Protein AF-A0A7Y2H8G4-F1 (afdb_monomer)

Sequence (161 aa):
MGEYNTHLKWSLLFIGTCFCWQVFERLGGWHYEQIELHFKFRTLFFILTTIFFFLGIRDIIKQENHKHLKKRTVLSHGLILTGIIALLMPASLWILYNFITPDFIANANDFLAESKKYSGNRSTSLSDKVLLTRIPFIFIIWGVINSAIMSFVFKIESTRG

pLDDT: mean 83.9, std 11.19, range [49.34, 95.06]

Secondary structure (DSSP, 8-state):
--HHHHHHHHHHHHHHHHHHHHHHHHHTTTTTTTHHHHHHHHHHHHHHHHHHHHHHHHHHHHHT-STT--HHHHHHHHHHHHHHHHHHHHHHHHHIIIII-TTHHHHHHHHHHHHHHHH--------HHHHHHHHHHHHHHHHHHHHHHHHHHHHHHHTT-

Nearest PDB structures (foldseek):
  8hd0-assembly1_C  TM=4.872E-01  e=6.184E-01  Escherichia coli K-12
  8tzk-assembly1_C  TM=4.514E-01  e=1.584E+00  Vibrio cholerae
  8w6i-assembly1_A  TM=4.495E-01  e=1.584E+00  Escherichia coli K-12
  4k1c-assembly1_A  TM=3.812E-01  e=2.731E+00  Saccharomyces cerevisiae S288C
  4wyv-assembly1_E  TM=2.304E-01  e=3.168E+00  Homo sapiens

Solvent-accessible surface area (backbone atoms only — not comparable to full-atom values): 8746 Å² total; per-residue (Å²): 132,59,71,69,58,49,46,50,53,41,33,51,50,48,53,48,50,51,50,55,50,53,52,49,39,48,75,69,29,22,46,55,90,40,39,68,50,46,68,68,48,47,63,57,53,52,53,54,52,50,51,53,50,49,54,38,55,53,54,52,48,59,71,71,54,68,88,73,77,46,51,65,56,48,31,50,54,27,47,53,40,28,51,54,38,39,66,48,35,44,61,51,49,53,49,38,47,68,73,72,42,59,58,29,56,59,46,50,42,52,51,50,55,56,53,32,78,78,64,79,64,89,81,78,80,70,44,70,72,55,48,54,53,50,50,35,53,52,50,40,54,51,28,50,52,50,15,53,52,47,23,54,54,56,44,53,53,69,75,74,112

Foldseek 3Di:
DDLVVLLVVLLVVLLVLVVVVLLVCVVVCCLHPVVVVVVVCVVVVLVVSLVSLLVSLVVSCVVVPVPDLALVVLLVSLLSSLVSNLVCVLVSLVCCCPPPRVCSLVRVQVVVVVVCVVVVDDDDRDDNVCCSPVVSVVSSVSSNVSSNVSSVVVVVVSVVD

Mean predicted aligned error: 6.53 Å

Radius of gyration: 18.24 Å; Cα contacts (8 Å, |Δi|>4): 138; chains: 1; bounding box: 50×29×44 Å

Structure (mmCIF, N/CA/C/O backbone):
data_AF-A0A7Y2H8G4-F1
#
_entry.id   AF-A0A7Y2H8G4-F1
#
loop_
_atom_site.group_PDB
_atom_site.id
_atom_site.type_symbol
_atom_site.label_atom_id
_atom_site.label_alt_id
_atom_site.label_comp_id
_atom_site.label_asym_id
_atom_site.label_entity_id
_atom_site.label_seq_id
_atom_site.pdbx_PDB_ins_code
_atom_site.Cartn_x
_atom_site.Cartn_y
_atom_site.Cartn_z
_atom_site.occupancy
_atom_site.B_iso_or_equiv
_atom_site.auth_seq_id
_atom_site.auth_comp_id
_atom_site.auth_asym_id
_atom_site.auth_atom_id
_atom_site.pdbx_PDB_model_num
ATOM 1 N N . MET A 1 1 ? -22.622 -9.751 7.698 1.00 56.19 1 MET A N 1
ATOM 2 C CA . MET A 1 1 ? -21.268 -10.294 7.433 1.00 56.19 1 MET A CA 1
ATOM 3 C C . MET A 1 1 ? -20.498 -10.233 8.739 1.00 56.19 1 MET A C 1
ATOM 5 O O . MET A 1 1 ? -20.680 -9.253 9.444 1.00 56.19 1 MET A O 1
ATOM 9 N N . GLY A 1 2 ? -19.727 -11.263 9.097 1.00 69.88 2 GLY A N 1
ATOM 10 C CA . GLY A 1 2 ? -18.882 -11.210 10.299 1.00 69.88 2 GLY A CA 1
ATOM 11 C C . GLY A 1 2 ? -17.650 -10.323 10.092 1.00 69.88 2 GLY A C 1
ATOM 12 O O . GLY A 1 2 ? -17.222 -10.137 8.952 1.00 69.88 2 GLY A O 1
ATOM 13 N N . GLU A 1 3 ? -17.061 -9.822 11.178 1.00 68.81 3 GLU A N 1
ATOM 14 C CA . GLU A 1 3 ? -15.879 -8.939 11.170 1.00 68.81 3 GLU A CA 1
ATOM 15 C C . GLU A 1 3 ? -14.714 -9.507 10.344 1.00 68.81 3 GLU A C 1
ATOM 17 O O . GLU A 1 3 ? -14.115 -8.801 9.531 1.00 68.81 3 GLU A O 1
ATOM 22 N N . TYR A 1 4 ? -14.434 -10.810 10.474 1.00 75.19 4 TYR A N 1
ATOM 23 C CA . TYR A 1 4 ? -13.364 -11.480 9.726 1.00 75.19 4 TYR A CA 1
ATOM 24 C C . TYR A 1 4 ? -13.561 -11.399 8.202 1.00 75.19 4 TYR A C 1
ATOM 26 O O . TYR A 1 4 ? -12.612 -11.152 7.455 1.00 75.19 4 TYR A O 1
ATOM 34 N N . ASN A 1 5 ? -14.807 -11.514 7.732 1.00 84.56 5 ASN A N 1
ATOM 35 C CA . ASN A 1 5 ? -15.121 -11.400 6.306 1.00 84.56 5 ASN A CA 1
ATOM 36 C C . ASN A 1 5 ? -14.855 -9.978 5.795 1.00 84.56 5 ASN A C 1
ATOM 38 O O . ASN A 1 5 ? -14.463 -9.797 4.643 1.00 84.56 5 ASN A O 1
ATOM 42 N N . THR A 1 6 ? -15.033 -8.973 6.652 1.00 87.94 6 THR A N 1
ATOM 43 C CA . THR A 1 6 ? -14.786 -7.568 6.319 1.00 87.94 6 THR A CA 1
ATOM 44 C C . THR A 1 6 ? -13.290 -7.274 6.242 1.00 87.94 6 THR A C 1
ATOM 46 O O . THR A 1 6 ? -12.853 -6.644 5.279 1.00 87.94 6 THR A O 1
ATOM 49 N N . HIS A 1 7 ? -12.484 -7.806 7.167 1.00 90.69 7 HIS A N 1
ATOM 50 C CA . HIS A 1 7 ? -11.020 -7.736 7.076 1.00 90.69 7 HIS A CA 1
ATOM 51 C C . HIS A 1 7 ? -10.492 -8.352 5.775 1.00 90.69 7 HIS A C 1
ATOM 53 O O . HIS A 1 7 ? -9.705 -7.722 5.062 1.00 90.69 7 HIS A O 1
ATOM 59 N N . LEU A 1 8 ? -10.963 -9.556 5.432 1.00 92.00 8 LEU A N 1
ATOM 60 C CA . LEU A 1 8 ? -10.543 -10.237 4.212 1.00 92.00 8 LEU A CA 1
ATOM 61 C C . LEU A 1 8 ? -10.973 -9.459 2.960 1.00 92.00 8 LEU A C 1
ATOM 63 O O . LEU A 1 8 ? -10.134 -9.173 2.108 1.00 92.00 8 LEU A O 1
ATOM 67 N N . LYS A 1 9 ? -12.238 -9.028 2.882 1.00 93.94 9 LYS A N 1
ATOM 68 C CA . LYS A 1 9 ? -12.753 -8.190 1.785 1.00 93.94 9 LYS A CA 1
ATOM 69 C C . LYS A 1 9 ? -11.867 -6.966 1.546 1.00 93.94 9 LYS A C 1
ATOM 71 O O . LYS A 1 9 ? -11.479 -6.710 0.409 1.00 93.94 9 LYS A O 1
ATOM 76 N N . TRP A 1 10 ? -11.529 -6.219 2.597 1.00 94.69 10 TRP A N 1
ATOM 77 C CA . TRP A 1 10 ? -10.725 -5.003 2.454 1.00 94.69 10 TRP A CA 1
ATOM 78 C C . TRP A 1 10 ? -9.263 -5.281 2.123 1.00 94.69 10 TRP A C 1
ATOM 80 O O . TRP A 1 10 ? -8.688 -4.538 1.332 1.00 94.69 10 TRP A O 1
ATOM 90 N N . SER A 1 11 ? -8.677 -6.366 2.636 1.00 93.94 11 SER A N 1
ATOM 91 C CA . SER A 1 11 ? -7.335 -6.786 2.210 1.00 93.94 11 SER A CA 1
ATOM 92 C C . SER A 1 11 ? -7.290 -7.168 0.724 1.00 93.94 11 SER A C 1
ATOM 94 O O . SER A 1 11 ? -6.370 -6.761 0.020 1.00 93.94 11 SER A O 1
ATOM 96 N N . LEU A 1 12 ? -8.311 -7.864 0.212 1.00 94.12 12 LEU A N 1
ATOM 97 C CA . LEU A 1 12 ? -8.402 -8.228 -1.203 1.00 94.12 12 LEU A CA 1
ATOM 98 C C . LEU A 1 12 ? -8.625 -7.004 -2.092 1.00 94.12 12 LEU A C 1
ATOM 100 O O . LEU A 1 12 ? -7.979 -6.889 -3.128 1.00 94.12 12 LEU A O 1
ATOM 104 N N . LEU A 1 13 ? -9.479 -6.064 -1.673 1.00 94.44 13 LEU A N 1
ATOM 105 C CA . LEU A 1 13 ? -9.641 -4.784 -2.367 1.00 94.44 13 LEU A CA 1
ATOM 106 C C . LEU A 1 13 ? -8.335 -3.987 -2.383 1.00 94.44 13 LEU A C 1
ATOM 108 O O . LEU A 1 13 ? -7.988 -3.428 -3.415 1.00 94.44 13 LEU A O 1
ATOM 112 N N . PHE A 1 14 ? -7.586 -3.973 -1.278 1.00 93.75 14 PHE A N 1
ATOM 113 C CA . PHE A 1 14 ? -6.284 -3.313 -1.214 1.00 93.75 14 PHE A CA 1
ATOM 114 C C . PHE A 1 14 ? -5.297 -3.915 -2.221 1.00 93.75 14 PHE A C 1
ATOM 116 O O . PHE A 1 14 ? -4.696 -3.184 -3.004 1.00 93.75 14 PHE A O 1
ATOM 123 N N . ILE A 1 15 ? -5.167 -5.245 -2.245 1.00 94.06 15 ILE A N 1
ATOM 124 C CA . ILE A 1 15 ? -4.312 -5.949 -3.211 1.00 94.06 15 ILE A CA 1
ATOM 125 C C . ILE A 1 15 ? -4.798 -5.726 -4.652 1.00 94.06 15 ILE A C 1
ATOM 127 O O . ILE A 1 15 ? -3.985 -5.484 -5.541 1.00 94.06 15 ILE A O 1
ATOM 131 N N . GLY A 1 16 ? -6.111 -5.738 -4.886 1.00 93.88 16 GLY A N 1
ATOM 132 C CA . GLY A 1 16 ? -6.706 -5.413 -6.181 1.00 93.88 16 GLY A CA 1
ATOM 133 C C . GLY A 1 16 ? -6.336 -4.007 -6.649 1.00 93.88 16 GLY A C 1
ATOM 134 O O . GLY A 1 16 ? -5.864 -3.843 -7.769 1.00 93.88 16 GLY A O 1
ATOM 135 N N . THR A 1 17 ? -6.445 -3.006 -5.773 1.00 92.94 17 THR A N 1
ATOM 136 C CA . THR A 1 17 ? -6.012 -1.630 -6.054 1.00 92.94 17 THR A CA 1
ATOM 137 C C . THR A 1 17 ? -4.518 -1.562 -6.361 1.00 92.94 17 THR A C 1
ATOM 139 O O . THR A 1 17 ? -4.130 -0.860 -7.295 1.00 92.94 17 THR A O 1
ATOM 142 N N . CYS A 1 18 ? -3.680 -2.315 -5.636 1.00 91.75 18 CYS A N 1
ATOM 143 C CA . CYS A 1 18 ? -2.261 -2.438 -5.968 1.00 91.75 18 CYS A CA 1
ATOM 144 C C . CYS A 1 18 ? -2.078 -2.953 -7.398 1.00 91.75 18 CYS A C 1
ATOM 146 O O . CYS A 1 18 ? -1.362 -2.326 -8.171 1.00 91.75 18 CYS A O 1
ATOM 148 N N . PHE A 1 19 ? -2.749 -4.036 -7.788 1.00 93.19 19 PHE A N 1
ATOM 149 C CA . PHE A 1 19 ? -2.649 -4.552 -9.153 1.00 93.19 19 PHE A CA 1
ATOM 150 C C . PHE A 1 19 ? -3.160 -3.568 -10.204 1.00 93.19 19 PHE A C 1
ATOM 152 O O . PHE A 1 19 ? -2.475 -3.353 -11.201 1.00 93.19 19 PHE A O 1
ATOM 159 N N . CYS A 1 20 ? -4.311 -2.932 -9.981 1.00 93.69 20 CYS A N 1
ATOM 160 C CA . CYS A 1 20 ? -4.847 -1.925 -10.895 1.00 93.69 20 CYS A CA 1
ATOM 161 C C . CYS A 1 20 ? -3.855 -0.778 -11.110 1.00 93.69 20 CYS A C 1
ATOM 163 O O . CYS A 1 20 ? -3.641 -0.365 -12.247 1.00 93.69 20 CYS A O 1
ATOM 165 N N . TRP A 1 21 ? -3.217 -0.303 -10.036 1.00 93.38 21 TRP A N 1
ATOM 166 C CA . TRP A 1 21 ? -2.198 0.737 -10.132 1.00 93.38 21 TRP A CA 1
ATOM 167 C C . TRP A 1 21 ? -0.980 0.272 -10.929 1.00 93.38 21 TRP A C 1
ATOM 169 O O . TRP A 1 21 ? -0.529 0.967 -11.829 1.00 93.38 21 TRP A O 1
ATOM 179 N N . GLN A 1 22 ? -0.475 -0.927 -10.652 1.00 91.25 22 GLN A N 1
ATOM 180 C CA . GLN A 1 22 ? 0.699 -1.445 -11.352 1.00 91.25 22 GLN A CA 1
ATOM 181 C C . GLN A 1 22 ? 0.433 -1.678 -12.846 1.00 91.25 22 GLN A C 1
ATOM 183 O O . GLN A 1 22 ? 1.291 -1.405 -13.682 1.00 91.25 22 GLN A O 1
ATOM 188 N N . VAL A 1 23 ? -0.771 -2.136 -13.200 1.00 91.94 23 VAL A N 1
ATOM 189 C CA . VAL A 1 23 ? -1.203 -2.240 -14.601 1.00 91.94 23 VAL A CA 1
ATOM 190 C C . VAL A 1 23 ? -1.299 -0.855 -15.237 1.00 91.94 23 VAL A C 1
ATOM 192 O O . VAL A 1 23 ? -0.844 -0.681 -16.363 1.00 91.94 23 VAL A O 1
ATOM 195 N N . PHE A 1 24 ? -1.833 0.139 -14.525 1.00 92.56 24 PHE A N 1
ATOM 196 C CA . PHE A 1 24 ? -1.865 1.521 -14.999 1.00 92.56 24 PHE A CA 1
ATOM 197 C C . PHE A 1 24 ? -0.455 2.068 -15.272 1.00 92.56 24 PHE A C 1
ATOM 199 O O . PHE A 1 24 ? -0.214 2.598 -16.355 1.00 92.56 24 PHE A O 1
ATOM 206 N N . GLU A 1 25 ? 0.495 1.878 -14.351 1.00 90.62 25 GLU A N 1
ATOM 207 C CA . GLU A 1 25 ? 1.890 2.295 -14.545 1.00 90.62 25 GLU A CA 1
ATOM 208 C C . GLU A 1 25 ? 2.540 1.586 -15.739 1.00 90.62 25 GLU A C 1
ATOM 210 O O . GLU A 1 25 ? 3.217 2.224 -16.549 1.00 90.62 25 GLU A O 1
ATOM 215 N N . ARG A 1 26 ? 2.295 0.278 -15.889 1.00 88.50 26 ARG A N 1
ATOM 216 C CA . ARG A 1 26 ? 2.771 -0.495 -17.041 1.00 88.50 26 ARG A CA 1
ATOM 217 C C . ARG A 1 26 ? 2.239 0.081 -18.352 1.00 88.50 26 ARG A C 1
ATOM 219 O O . ARG A 1 26 ? 3.022 0.305 -19.271 1.00 88.50 26 ARG A O 1
ATOM 226 N N . LEU A 1 27 ? 0.927 0.305 -18.440 1.00 88.75 27 LEU A N 1
ATOM 227 C CA . LEU A 1 27 ? 0.271 0.840 -19.638 1.00 88.75 27 LEU A CA 1
ATOM 228 C C . LEU A 1 27 ? 0.716 2.273 -19.947 1.00 88.75 27 LEU A C 1
ATOM 230 O O . LEU A 1 27 ? 0.812 2.640 -21.113 1.00 88.75 27 LEU A O 1
ATOM 234 N N . GLY A 1 28 ? 1.034 3.061 -18.918 1.00 87.19 28 GLY A N 1
ATOM 235 C CA . GLY A 1 28 ? 1.631 4.388 -19.056 1.00 87.19 28 GLY A CA 1
ATOM 236 C C . GLY A 1 28 ? 3.108 4.378 -19.464 1.00 87.19 28 GLY A C 1
ATOM 237 O O . GLY A 1 28 ? 3.697 5.446 -19.582 1.00 87.19 28 GLY A O 1
ATOM 238 N N . GLY A 1 29 ? 3.729 3.207 -19.646 1.00 87.94 29 GLY A N 1
ATOM 239 C CA . GLY A 1 29 ? 5.144 3.079 -20.007 1.00 87.94 29 GLY A CA 1
ATOM 240 C C . GLY A 1 29 ? 6.113 3.317 -18.844 1.00 87.94 29 GLY A C 1
ATOM 241 O O . GLY A 1 29 ? 7.328 3.332 -19.046 1.00 87.94 29 GLY A O 1
ATOM 242 N N . TRP A 1 30 ? 5.619 3.461 -17.610 1.00 89.31 30 TRP A N 1
ATOM 243 C CA . TRP A 1 30 ? 6.442 3.794 -16.439 1.00 89.31 30 TRP A CA 1
ATOM 244 C C . TRP A 1 30 ? 7.278 2.615 -15.944 1.00 89.31 30 TRP A C 1
ATOM 246 O O . TRP A 1 30 ? 8.108 2.771 -15.058 1.00 89.31 30 TRP A O 1
ATOM 256 N N . HIS A 1 31 ? 7.060 1.416 -16.479 1.00 87.69 31 HIS A N 1
ATOM 257 C CA . HIS A 1 31 ? 7.884 0.237 -16.188 1.00 87.69 31 HIS A CA 1
ATOM 258 C C . HIS A 1 31 ? 8.880 -0.080 -17.316 1.00 87.69 31 HIS A C 1
ATOM 260 O O . HIS A 1 31 ? 9.628 -1.055 -17.224 1.00 87.69 31 HIS A O 1
ATOM 266 N N . TYR A 1 32 ? 8.893 0.752 -18.360 1.00 83.19 32 TYR A N 1
ATOM 267 C CA . TYR A 1 32 ? 9.741 0.623 -19.541 1.00 83.19 32 TYR A CA 1
ATOM 268 C C . TYR A 1 32 ? 10.428 1.970 -19.821 1.00 83.19 32 TYR A C 1
ATOM 270 O O . TYR A 1 32 ? 11.342 2.356 -19.098 1.00 83.19 32 TYR A O 1
ATOM 278 N N . GLU A 1 33 ? 9.956 2.714 -20.822 1.00 81.81 33 GLU A N 1
ATOM 279 C CA . GLU A 1 33 ? 10.576 3.935 -21.348 1.00 81.81 33 GLU A CA 1
ATOM 280 C C . GLU A 1 33 ? 10.640 5.087 -20.335 1.00 81.81 33 GLU A C 1
ATOM 282 O O . GLU A 1 33 ? 11.598 5.856 -20.320 1.00 81.81 33 GLU A O 1
ATOM 287 N N . GLN A 1 34 ? 9.631 5.215 -19.470 1.00 86.06 34 GLN A N 1
ATOM 288 C CA . GLN A 1 34 ? 9.486 6.350 -18.554 1.00 86.06 34 GLN A CA 1
ATOM 289 C C . GLN A 1 34 ? 9.659 5.941 -17.092 1.00 86.06 34 GLN A C 1
ATOM 291 O O . GLN A 1 34 ? 8.906 6.363 -16.213 1.00 86.06 34 GLN A O 1
ATOM 296 N N . ILE A 1 35 ? 10.660 5.111 -16.806 1.00 85.50 35 ILE A N 1
ATOM 297 C CA . ILE A 1 35 ? 10.844 4.539 -15.469 1.00 85.50 35 ILE A CA 1
ATOM 298 C C . ILE A 1 35 ? 11.125 5.564 -14.367 1.00 85.50 35 ILE A C 1
ATOM 300 O O . ILE A 1 35 ? 10.784 5.354 -13.203 1.00 85.50 35 ILE A O 1
ATOM 304 N N . GLU A 1 36 ? 11.656 6.729 -14.727 1.00 83.88 36 GLU A N 1
ATOM 305 C CA . GLU A 1 36 ? 11.792 7.850 -13.800 1.00 83.88 36 GLU A CA 1
ATOM 306 C C . GLU A 1 36 ? 10.428 8.273 -13.210 1.00 83.88 36 GLU A C 1
ATOM 308 O O . GLU A 1 36 ? 10.343 8.633 -12.032 1.00 83.88 36 GLU A O 1
ATOM 313 N N . LEU A 1 37 ? 9.342 8.172 -13.990 1.00 85.94 37 LEU A N 1
ATOM 314 C CA . LEU A 1 37 ? 7.990 8.490 -13.526 1.00 85.94 37 LEU A CA 1
ATOM 315 C C . LEU A 1 37 ? 7.511 7.502 -12.459 1.00 85.94 37 LEU A C 1
ATOM 317 O O . LEU A 1 37 ? 6.906 7.941 -11.484 1.00 85.94 37 LEU A O 1
ATOM 321 N N . HIS A 1 38 ? 7.859 6.214 -12.555 1.00 84.94 38 HIS A N 1
ATOM 322 C CA . HIS A 1 38 ? 7.562 5.245 -11.492 1.00 84.94 38 HIS A CA 1
ATOM 323 C C . HIS A 1 38 ? 8.187 5.669 -10.151 1.00 84.94 38 HIS A C 1
ATOM 325 O O . HIS A 1 38 ? 7.545 5.600 -9.100 1.00 84.94 38 HIS A O 1
ATOM 331 N N . PHE A 1 39 ? 9.429 6.165 -10.159 1.00 80.50 39 PHE A N 1
ATOM 332 C CA . PHE A 1 39 ? 10.071 6.649 -8.932 1.00 80.50 39 PHE A CA 1
ATOM 333 C C . PHE A 1 39 ? 9.464 7.967 -8.430 1.00 80.50 39 PHE A C 1
ATOM 335 O O . PHE A 1 39 ? 9.273 8.116 -7.221 1.00 80.50 39 PHE A O 1
ATOM 342 N N . LYS A 1 40 ? 9.111 8.893 -9.331 1.00 85.25 40 LYS A N 1
ATOM 343 C CA . LYS A 1 40 ? 8.493 10.188 -8.984 1.00 85.25 40 LYS A CA 1
ATOM 344 C C . LYS A 1 40 ? 7.075 10.038 -8.421 1.00 85.25 40 LYS A C 1
ATOM 346 O O . LYS A 1 40 ? 6.741 10.671 -7.420 1.00 85.25 40 LYS A O 1
ATOM 351 N N . PHE A 1 41 ? 6.245 9.192 -9.030 1.00 85.75 41 PHE A N 1
ATOM 352 C CA . PHE A 1 41 ? 4.822 9.059 -8.694 1.00 85.75 41 PHE A CA 1
ATOM 353 C C . PHE A 1 41 ? 4.514 7.978 -7.655 1.00 85.75 41 PHE A C 1
ATOM 355 O O . PHE A 1 41 ? 3.364 7.838 -7.236 1.00 85.75 41 PHE A O 1
ATOM 362 N N . ARG A 1 42 ? 5.526 7.284 -7.128 1.00 84.19 42 ARG A N 1
ATOM 363 C CA . ARG A 1 42 ? 5.352 6.318 -6.032 1.00 84.19 42 ARG A CA 1
ATOM 364 C C . ARG A 1 42 ? 4.651 6.910 -4.803 1.00 84.19 42 ARG A C 1
ATOM 366 O O . ARG A 1 42 ? 3.892 6.220 -4.127 1.00 84.19 42 ARG A O 1
ATOM 373 N N . THR A 1 43 ? 4.866 8.189 -4.503 1.00 88.25 43 THR A N 1
ATOM 374 C CA . THR A 1 43 ? 4.183 8.863 -3.386 1.00 88.25 43 THR A CA 1
ATOM 375 C C . THR A 1 43 ? 2.670 8.934 -3.602 1.00 88.25 43 THR A C 1
ATOM 377 O O . THR A 1 43 ? 1.906 8.754 -2.655 1.00 88.25 43 THR A O 1
ATOM 380 N N . LEU A 1 44 ? 2.221 9.126 -4.847 1.00 90.25 44 LEU A N 1
ATOM 381 C CA . LEU A 1 44 ? 0.798 9.149 -5.186 1.00 90.25 44 LEU A CA 1
ATOM 382 C C . LEU A 1 44 ? 0.148 7.783 -4.935 1.00 90.25 44 LEU A C 1
ATOM 384 O O . LEU A 1 44 ? -0.938 7.709 -4.361 1.00 90.25 44 LEU A O 1
ATOM 388 N N . PHE A 1 45 ? 0.855 6.702 -5.262 1.00 89.38 45 PHE A N 1
ATOM 389 C CA . PHE A 1 45 ? 0.425 5.347 -4.930 1.00 89.38 45 PHE A CA 1
ATOM 390 C C . PHE A 1 45 ? 0.249 5.131 -3.417 1.00 89.38 45 PHE A C 1
ATOM 392 O O . PHE A 1 45 ? -0.751 4.557 -2.973 1.00 89.38 45 PHE A O 1
ATOM 399 N N . PHE A 1 46 ? 1.179 5.634 -2.598 1.00 88.62 46 PHE A N 1
ATOM 400 C CA . PHE A 1 46 ? 1.045 5.562 -1.140 1.00 88.62 46 PHE A CA 1
ATOM 401 C C . PHE A 1 46 ? -0.178 6.328 -0.621 1.00 88.62 46 PHE A C 1
ATOM 403 O O . PHE A 1 46 ? -0.855 5.848 0.285 1.00 88.62 46 PHE A O 1
ATOM 410 N N . ILE A 1 47 ? -0.517 7.472 -1.221 1.00 91.19 47 ILE A N 1
ATOM 411 C CA . ILE A 1 47 ? -1.730 8.224 -0.867 1.00 91.19 47 ILE A CA 1
ATOM 412 C C . ILE A 1 47 ? -2.984 7.405 -1.197 1.00 91.19 47 ILE A C 1
ATOM 414 O O . ILE A 1 47 ? -3.864 7.255 -0.347 1.00 91.19 47 ILE A O 1
ATOM 418 N N . LEU A 1 48 ? -3.055 6.832 -2.402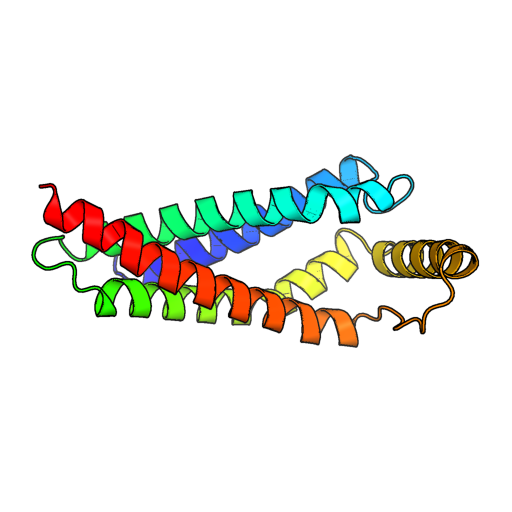 1.00 90.69 48 LEU A N 1
ATOM 419 C CA . LEU A 1 48 ? -4.192 6.011 -2.830 1.00 90.69 48 LEU A CA 1
ATOM 420 C C . LEU A 1 48 ? -4.401 4.808 -1.904 1.00 90.69 48 LEU A C 1
ATOM 422 O O . LEU A 1 48 ? -5.512 4.570 -1.427 1.00 90.69 48 LEU A O 1
ATOM 426 N N . THR A 1 49 ? -3.332 4.079 -1.592 1.00 89.69 49 THR A N 1
ATOM 427 C CA . THR A 1 49 ? -3.401 2.921 -0.689 1.00 89.69 49 THR A CA 1
ATOM 428 C C . THR A 1 49 ? -3.789 3.314 0.738 1.00 89.69 49 THR A C 1
ATOM 430 O O . THR A 1 49 ? -4.585 2.609 1.362 1.00 89.69 49 THR A O 1
ATOM 433 N N . THR A 1 50 ? -3.334 4.466 1.245 1.00 91.12 50 THR A N 1
ATOM 434 C CA . THR A 1 50 ? -3.772 5.000 2.546 1.00 91.12 50 THR A CA 1
ATOM 435 C C . THR A 1 50 ? -5.271 5.315 2.573 1.00 91.12 50 THR A C 1
ATOM 437 O O . THR A 1 50 ? -5.930 5.030 3.575 1.00 91.12 50 THR A O 1
ATOM 440 N N . ILE A 1 51 ? -5.846 5.838 1.484 1.00 92.00 51 ILE A N 1
ATOM 441 C CA . ILE A 1 51 ? -7.298 6.080 1.392 1.00 92.00 51 ILE A CA 1
ATOM 442 C C . ILE A 1 51 ? -8.069 4.758 1.478 1.00 92.00 51 ILE A C 1
ATOM 444 O O . ILE A 1 51 ? -9.011 4.647 2.262 1.00 92.00 51 ILE A O 1
ATOM 448 N N . PHE A 1 52 ? -7.655 3.728 0.735 1.00 92.38 52 PHE A N 1
ATOM 449 C CA . PHE A 1 52 ? -8.290 2.405 0.818 1.00 92.38 52 PHE A CA 1
ATOM 450 C C . PHE A 1 52 ? -8.157 1.785 2.211 1.00 92.38 52 PHE A C 1
ATOM 452 O O . PHE A 1 52 ? -9.119 1.215 2.727 1.00 92.38 52 PHE A O 1
ATOM 459 N N . PHE A 1 53 ? -6.996 1.948 2.848 1.00 91.50 53 PHE A N 1
ATOM 460 C CA . PHE A 1 53 ? -6.783 1.511 4.223 1.00 91.50 53 PHE A CA 1
ATOM 461 C C . PHE A 1 53 ? -7.738 2.224 5.194 1.00 91.50 53 PHE A C 1
ATOM 463 O O . PHE A 1 53 ? -8.374 1.573 6.023 1.00 91.50 53 PHE A O 1
ATOM 470 N N . PHE A 1 54 ? -7.904 3.546 5.062 1.00 92.44 54 PHE A N 1
ATOM 471 C CA . PHE A 1 54 ? -8.856 4.323 5.861 1.00 92.44 54 PHE A CA 1
ATOM 472 C C . PHE A 1 54 ? -10.289 3.822 5.700 1.00 92.44 54 PHE A C 1
ATOM 474 O O . PHE A 1 54 ? -10.981 3.595 6.693 1.00 92.44 54 PHE A O 1
ATOM 481 N N . LEU A 1 55 ? -10.730 3.638 4.452 1.00 92.38 55 LEU A N 1
ATOM 482 C CA . LEU A 1 55 ? -12.076 3.163 4.146 1.00 92.38 55 LEU A CA 1
ATOM 483 C C . LEU A 1 55 ? -12.324 1.772 4.736 1.00 92.38 55 LEU A C 1
ATOM 485 O O . LEU A 1 55 ? -13.391 1.545 5.308 1.00 92.38 55 LEU A O 1
ATOM 489 N N . GLY A 1 56 ? -11.323 0.889 4.682 1.00 91.62 56 GLY A N 1
ATOM 490 C CA . GLY A 1 56 ? -11.401 -0.433 5.292 1.00 91.62 56 GLY A CA 1
ATOM 491 C C . GLY A 1 56 ? -11.575 -0.389 6.800 1.00 91.62 56 GLY A C 1
ATOM 492 O O . GLY A 1 56 ? -12.512 -0.984 7.328 1.00 91.62 56 GLY A O 1
ATOM 493 N N . ILE A 1 57 ? -10.737 0.381 7.494 1.00 90.75 57 ILE A N 1
ATOM 494 C CA . ILE A 1 57 ? -10.850 0.546 8.949 1.00 90.75 57 ILE A CA 1
ATOM 495 C C . ILE A 1 57 ? -12.182 1.182 9.339 1.00 90.75 57 ILE A C 1
ATOM 497 O O . ILE A 1 57 ? -12.822 0.729 10.288 1.00 90.75 57 ILE A O 1
ATOM 501 N N . ARG A 1 58 ? -12.650 2.173 8.575 1.00 88.94 58 ARG A N 1
ATOM 502 C CA . ARG A 1 58 ? -13.954 2.802 8.797 1.00 88.94 58 ARG A CA 1
ATOM 503 C C . ARG A 1 58 ? -15.106 1.805 8.702 1.00 88.94 58 ARG A C 1
ATOM 505 O O . ARG A 1 58 ? -16.027 1.875 9.511 1.00 88.94 58 ARG A O 1
ATOM 512 N N . ASP A 1 59 ? -15.085 0.925 7.706 1.00 89.94 59 ASP A N 1
ATOM 513 C CA . ASP A 1 59 ? -16.134 -0.077 7.485 1.00 89.94 59 ASP A CA 1
ATOM 514 C C . ASP A 1 59 ? -16.124 -1.160 8.574 1.00 89.94 59 ASP A C 1
ATOM 516 O O . ASP A 1 59 ? -17.178 -1.527 9.087 1.00 89.94 59 ASP A O 1
ATOM 520 N N . ILE A 1 60 ? -14.934 -1.604 8.998 1.00 88.75 60 ILE A N 1
ATOM 521 C CA . ILE A 1 60 ? -14.770 -2.557 10.110 1.00 88.75 60 ILE A CA 1
ATOM 522 C C . ILE A 1 60 ? -15.357 -1.972 11.400 1.00 88.75 60 ILE A C 1
ATOM 524 O O . ILE A 1 60 ? -16.219 -2.578 12.027 1.00 88.75 60 ILE A O 1
ATOM 528 N N . ILE A 1 61 ? -14.967 -0.742 11.742 1.00 84.81 61 ILE A N 1
ATOM 529 C CA . ILE A 1 61 ? -15.457 -0.034 12.931 1.00 84.81 61 ILE A CA 1
ATOM 530 C C . ILE A 1 61 ? -16.981 0.138 12.918 1.00 84.81 61 ILE A C 1
ATOM 532 O O . ILE A 1 61 ? -17.629 0.036 13.960 1.00 84.81 61 ILE A O 1
ATOM 536 N N . LYS A 1 62 ? -17.565 0.431 11.749 1.00 83.69 62 LY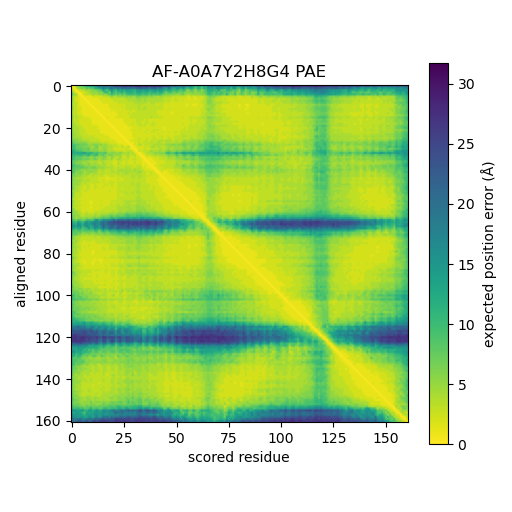S A N 1
ATOM 537 C CA . LYS A 1 62 ? -19.019 0.579 11.605 1.00 83.69 62 LYS A CA 1
ATOM 538 C C . LYS A 1 62 ? -19.768 -0.695 11.986 1.00 83.69 62 LYS A C 1
ATOM 540 O O . LYS A 1 62 ? -20.857 -0.602 12.548 1.00 83.69 62 LYS A O 1
ATOM 545 N N . GLN A 1 63 ? -19.200 -1.864 11.694 1.00 80.75 63 GLN A N 1
ATOM 546 C CA . GLN A 1 63 ? -19.821 -3.149 12.018 1.00 80.75 63 GLN A CA 1
ATOM 547 C C . GLN A 1 63 ? -19.779 -3.475 13.513 1.00 80.75 63 GLN A C 1
ATOM 549 O O . GLN A 1 63 ? -20.727 -4.073 14.015 1.00 80.75 63 GLN A O 1
ATOM 554 N N . GLU A 1 64 ? -18.760 -3.014 14.242 1.00 76.62 64 GLU A N 1
ATOM 555 C CA . GLU A 1 64 ? -18.629 -3.244 15.690 1.00 76.62 64 GLU A CA 1
ATOM 556 C C . GLU A 1 64 ? -19.576 -2.388 16.556 1.00 76.62 64 GLU A C 1
ATOM 558 O O . GLU A 1 64 ? -19.449 -2.358 17.779 1.00 76.62 64 GLU A O 1
ATOM 563 N N . ASN A 1 65 ? -20.552 -1.696 15.949 1.00 65.12 65 ASN A N 1
ATOM 564 C CA . ASN A 1 65 ? -21.507 -0.813 16.622 1.00 65.12 65 ASN A CA 1
ATOM 565 C C . ASN A 1 65 ? -20.812 0.221 17.522 1.00 65.12 65 ASN A C 1
ATOM 567 O O . ASN A 1 65 ? -20.821 0.046 18.736 1.00 65.12 65 ASN A O 1
ATOM 571 N N . HIS A 1 66 ? -20.290 1.300 16.911 1.00 63.75 66 HIS A N 1
ATOM 572 C CA . HIS A 1 66 ? -19.701 2.578 17.400 1.00 63.75 66 HIS A CA 1
ATOM 573 C C . HIS A 1 66 ? -19.789 3.020 18.883 1.00 63.75 66 HIS A C 1
ATOM 575 O O . HIS A 1 66 ? -19.090 3.954 19.270 1.00 63.75 66 HIS A O 1
ATOM 581 N N . LYS A 1 67 ? -20.627 2.409 19.716 1.00 57.44 67 LYS A N 1
ATOM 582 C CA . LYS A 1 67 ? -20.960 2.755 21.095 1.00 57.44 67 LYS A CA 1
ATOM 583 C C . LYS A 1 67 ? -19.741 2.967 21.992 1.00 57.44 67 LYS A C 1
ATOM 585 O O . LYS A 1 67 ? -19.836 3.809 22.873 1.00 57.44 67 LYS A O 1
ATOM 590 N N . HIS A 1 68 ? -18.595 2.317 21.749 1.00 60.03 68 HIS A N 1
ATOM 591 C CA . HIS A 1 68 ? -17.351 2.606 22.481 1.00 60.03 68 HIS A CA 1
ATOM 592 C C . HIS A 1 68 ? -16.091 2.469 21.619 1.00 60.03 68 HIS A C 1
ATOM 594 O O . HIS A 1 68 ? -15.322 1.515 21.759 1.00 60.03 68 HIS A O 1
ATOM 600 N N . LEU A 1 69 ? -15.836 3.458 20.760 1.00 70.12 69 LEU A N 1
ATOM 601 C CA . LEU A 1 69 ? -14.641 3.486 19.921 1.00 70.12 69 LEU A CA 1
ATOM 602 C C . LEU A 1 69 ? -13.358 3.745 20.731 1.00 70.12 69 LEU A C 1
ATOM 604 O O . LEU A 1 69 ? -12.874 4.871 20.868 1.00 70.12 69 LEU A O 1
ATOM 608 N N . LYS A 1 70 ? -12.769 2.686 21.290 1.00 79.25 70 LYS A N 1
ATOM 609 C CA . LYS A 1 70 ? -11.481 2.779 21.985 1.00 79.25 70 LYS A CA 1
ATOM 610 C C . LYS A 1 70 ? -10.353 2.894 20.957 1.00 79.25 70 LYS A C 1
ATOM 612 O O . LYS A 1 70 ? -10.280 2.117 20.011 1.00 79.25 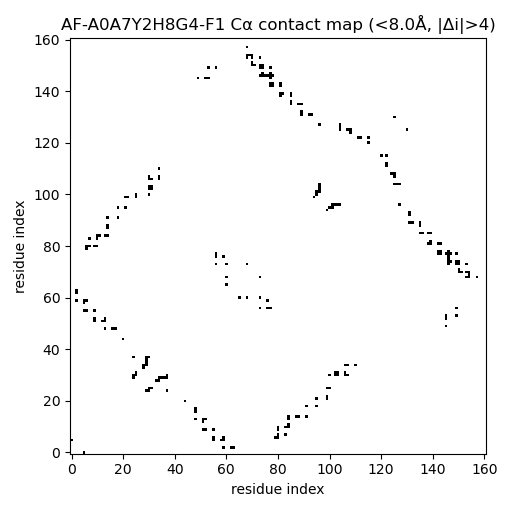70 LYS A O 1
ATOM 617 N N . LYS A 1 71 ? -9.383 3.786 21.206 1.00 78.00 71 LYS A N 1
ATOM 618 C CA . LYS A 1 71 ? -8.148 3.905 20.395 1.00 78.00 71 LYS A CA 1
ATOM 619 C C . LYS A 1 71 ? -7.459 2.565 20.139 1.00 78.00 71 LYS A C 1
ATOM 621 O O . LYS A 1 71 ? -6.937 2.335 19.051 1.00 78.00 71 LYS A O 1
ATOM 626 N N . ARG A 1 72 ? -7.444 1.710 21.168 1.00 80.44 72 ARG A N 1
ATOM 627 C CA . ARG A 1 72 ? -6.841 0.376 21.118 1.00 80.44 72 ARG A CA 1
ATOM 628 C C . ARG A 1 72 ? -7.561 -0.527 20.116 1.00 80.44 72 ARG A C 1
ATOM 630 O O . ARG A 1 72 ? -6.879 -1.214 19.379 1.00 80.44 72 ARG A O 1
ATOM 637 N N . THR A 1 73 ? -8.889 -0.446 20.023 1.00 84.81 73 THR A N 1
ATOM 638 C CA . THR A 1 73 ? -9.693 -1.203 19.052 1.00 84.81 73 THR A CA 1
ATOM 639 C C . THR A 1 73 ? -9.313 -0.828 17.620 1.00 84.81 73 THR A C 1
ATOM 641 O O . THR A 1 73 ? -8.896 -1.686 16.851 1.00 84.81 73 THR A O 1
ATOM 644 N N . VAL A 1 74 ? -9.318 0.470 17.288 1.00 86.50 74 VAL A N 1
ATOM 645 C CA . VAL A 1 74 ? -8.931 0.958 15.946 1.00 86.50 74 VAL A CA 1
ATOM 646 C C . VAL A 1 74 ? -7.513 0.524 15.569 1.00 86.50 74 VAL A C 1
ATOM 648 O O . VAL A 1 74 ? -7.274 0.069 14.451 1.00 86.50 74 VAL A O 1
ATOM 651 N N . LEU A 1 75 ? -6.576 0.631 16.516 1.00 90.12 75 LEU A N 1
ATOM 652 C CA . LEU A 1 75 ? -5.197 0.202 16.311 1.00 90.12 75 LEU A CA 1
ATOM 653 C C . LEU A 1 75 ? -5.115 -1.311 16.059 1.00 90.12 75 LEU A C 1
ATOM 655 O O . LEU A 1 75 ? -4.437 -1.729 15.125 1.00 90.12 75 LEU A O 1
ATOM 659 N N . SER A 1 76 ? -5.829 -2.123 16.843 1.00 90.12 76 SER A N 1
ATOM 660 C CA . SER A 1 76 ? -5.877 -3.579 16.679 1.00 90.12 76 SER A CA 1
ATOM 661 C C . SER A 1 76 ? -6.416 -3.990 15.308 1.00 90.12 76 SER A C 1
ATOM 663 O O . SER A 1 76 ? -5.771 -4.797 14.641 1.00 90.12 76 SER A O 1
ATOM 665 N N . HIS A 1 77 ? -7.517 -3.402 14.827 1.00 91.75 77 HIS A N 1
ATOM 666 C CA . HIS A 1 77 ? -8.014 -3.708 13.476 1.00 91.75 77 HIS A CA 1
ATOM 667 C C . HIS A 1 77 ? -7.041 -3.279 12.383 1.00 91.75 77 HIS A C 1
ATOM 669 O O . HIS A 1 77 ? -6.873 -4.003 11.401 1.00 91.75 77 HIS A O 1
ATOM 675 N N . GLY A 1 78 ? -6.373 -2.138 12.569 1.00 92.19 78 GLY A N 1
ATOM 676 C CA . GLY A 1 78 ? -5.305 -1.677 11.687 1.00 92.19 78 GLY A CA 1
ATOM 677 C C . GLY A 1 78 ? -4.175 -2.694 11.559 1.00 92.19 78 GLY A C 1
ATOM 678 O O . GLY A 1 78 ? -3.772 -3.051 10.448 1.00 92.19 78 GLY A O 1
ATOM 679 N N . LEU A 1 79 ? -3.714 -3.227 12.689 1.00 94.00 79 LEU A N 1
ATOM 680 C CA . LEU A 1 79 ? -2.659 -4.237 12.721 1.00 94.00 79 LEU A CA 1
ATOM 681 C C . LEU A 1 79 ? -3.113 -5.573 12.122 1.00 94.00 79 LEU A C 1
ATOM 683 O O . LEU A 1 79 ? -2.354 -6.171 11.363 1.00 94.00 79 LEU A O 1
ATOM 687 N N . ILE A 1 80 ? -4.345 -6.017 12.393 1.00 93.25 80 ILE A N 1
ATOM 688 C CA . ILE A 1 80 ? -4.907 -7.240 11.793 1.00 93.25 80 ILE A CA 1
ATOM 689 C C . ILE A 1 80 ? -4.981 -7.095 10.269 1.00 93.25 80 ILE A C 1
ATOM 691 O O . ILE A 1 80 ? -4.507 -7.967 9.541 1.00 93.25 80 ILE A O 1
ATOM 695 N N . LEU A 1 81 ? -5.515 -5.973 9.775 1.00 93.38 81 LEU A N 1
ATOM 696 C CA . LEU A 1 81 ? -5.591 -5.695 8.341 1.00 93.38 81 LEU A CA 1
ATOM 697 C C . LEU A 1 81 ? -4.192 -5.646 7.706 1.00 93.38 81 LEU A C 1
ATOM 699 O O . LEU A 1 81 ? -3.970 -6.252 6.658 1.00 93.38 81 LEU A O 1
ATOM 703 N N . THR A 1 82 ? -3.238 -4.988 8.370 1.00 95.06 82 THR A N 1
ATOM 704 C CA . THR A 1 82 ? -1.831 -4.931 7.944 1.00 95.06 82 THR A CA 1
ATOM 705 C C . THR A 1 82 ? -1.213 -6.324 7.861 1.00 95.06 82 THR A C 1
ATOM 707 O O . THR A 1 82 ? -0.549 -6.631 6.875 1.00 95.06 82 THR A O 1
ATOM 710 N N . GLY A 1 83 ? -1.452 -7.184 8.855 1.00 93.69 83 GLY A N 1
ATOM 711 C CA . GLY A 1 83 ? -0.943 -8.554 8.874 1.00 93.69 83 GLY A CA 1
ATOM 712 C C . GLY A 1 83 ? -1.452 -9.388 7.698 1.00 93.69 83 GLY A C 1
ATOM 713 O O . GLY A 1 83 ? -0.662 -10.065 7.041 1.00 93.69 83 GLY A O 1
ATOM 714 N N . ILE A 1 84 ? -2.745 -9.287 7.375 1.00 94.00 84 ILE A N 1
ATOM 715 C CA . ILE A 1 84 ? -3.332 -9.998 6.227 1.00 94.00 84 ILE A CA 1
ATOM 716 C C . ILE A 1 84 ? -2.735 -9.482 4.910 1.00 94.00 84 ILE A C 1
ATOM 718 O O . ILE A 1 84 ? -2.309 -10.277 4.074 1.00 94.00 84 ILE A O 1
ATOM 722 N N . ILE A 1 85 ? -2.641 -8.159 4.733 1.00 93.56 85 ILE A N 1
ATOM 723 C CA . ILE A 1 85 ? -2.040 -7.557 3.530 1.00 93.56 85 ILE A CA 1
ATOM 724 C C . ILE A 1 85 ? -0.575 -7.982 3.384 1.00 93.56 85 ILE A C 1
ATOM 726 O O . ILE A 1 85 ? -0.151 -8.360 2.294 1.00 93.56 85 ILE A O 1
ATOM 730 N N . ALA A 1 86 ? 0.194 -7.957 4.473 1.00 92.38 86 ALA A N 1
ATOM 731 C CA . ALA A 1 86 ? 1.596 -8.354 4.477 1.00 92.38 86 ALA A CA 1
ATOM 732 C C . ALA A 1 86 ? 1.787 -9.822 4.077 1.00 92.38 86 ALA A C 1
ATOM 734 O O . ALA A 1 86 ? 2.737 -10.131 3.362 1.00 92.38 86 ALA A O 1
ATOM 735 N N . LEU A 1 87 ? 0.870 -10.707 4.479 1.00 92.12 87 LEU A N 1
ATOM 736 C CA . LEU A 1 87 ? 0.884 -12.116 4.084 1.00 92.12 87 LEU A CA 1
ATOM 737 C C . LEU A 1 87 ? 0.575 -12.306 2.590 1.00 92.12 87 LEU A C 1
ATOM 739 O O . LEU A 1 87 ? 1.184 -13.149 1.936 1.00 92.12 87 LEU A O 1
ATOM 743 N N . LEU A 1 88 ? -0.344 -11.510 2.038 1.00 92.56 88 LEU A N 1
ATOM 744 C CA . LEU A 1 88 ? -0.720 -11.560 0.619 1.00 92.56 88 LEU A CA 1
ATOM 745 C C . LEU A 1 88 ? 0.309 -10.881 -0.302 1.00 92.56 88 LEU A C 1
ATOM 747 O O . LEU A 1 88 ? 0.354 -11.162 -1.504 1.00 92.56 88 LEU A O 1
ATOM 751 N N . MET A 1 89 ? 1.140 -9.986 0.237 1.00 91.38 89 MET A N 1
ATOM 752 C CA . MET A 1 89 ? 2.045 -9.153 -0.555 1.00 91.38 89 MET A CA 1
ATOM 753 C C . MET A 1 89 ? 3.111 -9.953 -1.329 1.00 91.38 89 MET A C 1
ATOM 755 O O . MET A 1 89 ? 3.248 -9.698 -2.523 1.00 91.38 89 MET A O 1
ATOM 759 N N . PRO A 1 90 ? 3.835 -10.938 -0.749 1.00 91.50 90 PRO A N 1
ATOM 760 C CA . PRO A 1 90 ? 4.807 -11.739 -1.497 1.00 91.50 90 PRO A CA 1
ATOM 761 C C . PRO A 1 90 ? 4.191 -12.453 -2.703 1.00 91.50 90 PRO A C 1
ATOM 763 O O . PRO A 1 90 ? 4.755 -12.410 -3.793 1.00 91.50 90 PRO A O 1
ATOM 766 N N . ALA A 1 91 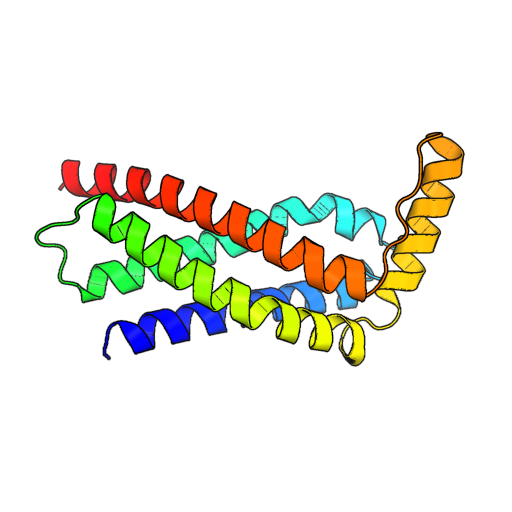? 3.010 -13.057 -2.531 1.00 92.06 91 ALA A N 1
ATOM 767 C CA . ALA A 1 91 ? 2.290 -13.705 -3.625 1.00 92.06 91 ALA A CA 1
ATOM 768 C C . ALA A 1 91 ? 1.894 -12.691 -4.707 1.00 92.06 91 ALA A C 1
ATOM 770 O O . ALA A 1 91 ? 2.056 -12.948 -5.898 1.00 92.06 91 ALA A O 1
ATOM 771 N N . SER A 1 92 ? 1.446 -11.505 -4.291 1.00 91.94 92 SER A N 1
ATOM 772 C CA . SER A 1 92 ? 1.052 -10.439 -5.213 1.00 91.94 92 SER A CA 1
ATOM 773 C C . SER A 1 92 ? 2.234 -9.915 -6.030 1.00 91.94 92 SER A C 1
ATOM 775 O O . SER A 1 92 ? 2.127 -9.736 -7.240 1.00 91.94 92 SER A O 1
ATOM 777 N N . LEU A 1 93 ? 3.386 -9.722 -5.384 1.00 90.81 93 LEU A N 1
ATOM 778 C CA . LEU A 1 93 ? 4.628 -9.303 -6.033 1.00 90.81 93 LEU A CA 1
ATOM 779 C C . LEU A 1 93 ? 5.168 -10.367 -6.986 1.00 90.81 93 LEU A C 1
ATOM 781 O O . LEU A 1 93 ? 5.647 -10.029 -8.063 1.00 90.81 93 LEU A O 1
ATOM 785 N N . TRP A 1 94 ? 5.070 -11.644 -6.615 1.00 90.69 94 TRP A N 1
ATOM 786 C CA . TRP A 1 94 ? 5.454 -12.732 -7.506 1.00 90.69 94 TRP A CA 1
ATOM 787 C C . TRP A 1 94 ? 4.606 -12.722 -8.785 1.00 90.69 94 TRP A C 1
ATOM 789 O O . TRP A 1 94 ? 5.166 -12.766 -9.878 1.00 90.69 94 TRP A O 1
ATOM 799 N N . ILE A 1 95 ? 3.282 -12.566 -8.667 1.00 91.50 95 ILE A N 1
ATOM 800 C CA . ILE A 1 95 ? 2.391 -12.429 -9.832 1.00 91.50 95 ILE A CA 1
ATOM 801 C C . ILE A 1 95 ? 2.776 -11.202 -10.665 1.00 91.50 95 ILE A C 1
ATOM 803 O O . ILE A 1 95 ? 2.879 -11.289 -11.889 1.00 91.50 95 ILE A O 1
ATOM 807 N N . LEU A 1 96 ? 3.017 -10.068 -10.005 1.00 90.69 96 LEU A N 1
ATOM 808 C CA . LEU A 1 96 ? 3.362 -8.818 -10.668 1.00 90.69 96 LEU A CA 1
ATOM 809 C C . LEU A 1 96 ? 4.613 -8.970 -11.542 1.00 90.69 96 LEU A C 1
ATOM 811 O O . LEU A 1 96 ? 4.538 -8.719 -12.741 1.00 90.69 96 LEU A O 1
ATOM 815 N N . TYR A 1 97 ? 5.726 -9.430 -10.972 1.00 88.38 97 TYR A N 1
ATOM 816 C CA . TYR A 1 97 ? 7.000 -9.512 -11.691 1.00 88.38 97 TYR A CA 1
ATOM 817 C C . TYR A 1 97 ? 7.096 -10.693 -12.661 1.00 88.38 97 TYR A C 1
ATOM 819 O O . TYR A 1 97 ? 7.991 -10.699 -13.488 1.00 88.38 97 TYR A O 1
ATOM 827 N N . ASN A 1 98 ? 6.197 -11.680 -12.607 1.00 89.50 98 ASN A N 1
ATOM 828 C CA . ASN A 1 98 ? 6.215 -12.791 -13.570 1.00 89.50 98 ASN A CA 1
ATOM 829 C C . ASN A 1 98 ? 5.215 -12.608 -14.719 1.00 89.50 98 ASN A C 1
ATOM 831 O O . ASN A 1 98 ? 5.479 -13.060 -15.828 1.00 89.50 98 ASN A O 1
ATOM 835 N N . PHE A 1 99 ? 4.073 -11.955 -14.478 1.00 89.06 99 PHE A N 1
ATOM 836 C CA . PHE A 1 99 ? 2.981 -11.889 -15.460 1.00 89.06 99 PHE A CA 1
ATOM 837 C C . PHE A 1 99 ? 2.643 -10.474 -15.911 1.00 89.06 99 PHE A C 1
ATOM 839 O O . PHE A 1 99 ? 2.250 -10.267 -17.061 1.00 89.06 99 PHE A O 1
ATOM 846 N N . ILE A 1 100 ? 2.760 -9.495 -15.015 1.00 86.94 100 ILE A N 1
ATOM 847 C CA . ILE A 1 100 ? 2.384 -8.120 -15.331 1.00 86.94 100 ILE A CA 1
ATOM 848 C C . ILE A 1 100 ? 3.602 -7.395 -15.882 1.00 86.94 100 ILE A C 1
ATOM 850 O O . ILE A 1 100 ? 3.522 -6.917 -16.998 1.00 86.94 100 ILE A O 1
ATOM 854 N N . THR A 1 101 ? 4.731 -7.326 -15.185 1.00 88.69 101 THR A N 1
ATOM 855 C CA . THR A 1 101 ? 5.894 -6.544 -15.635 1.00 88.69 101 THR A CA 1
ATOM 856 C C . THR A 1 101 ? 7.206 -7.320 -15.532 1.00 88.69 101 THR A C 1
ATOM 858 O O . THR A 1 101 ? 8.056 -6.988 -14.705 1.00 88.69 101 THR A O 1
ATOM 861 N N . PRO A 1 102 ? 7.401 -8.339 -16.394 1.00 87.25 102 PRO A N 1
ATOM 862 C CA . PRO A 1 102 ? 8.586 -9.198 -16.348 1.00 87.25 10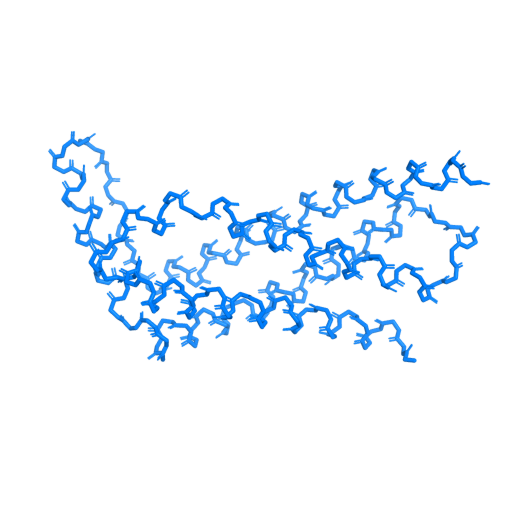2 PRO A CA 1
ATOM 863 C C . PRO A 1 102 ? 9.898 -8.432 -16.524 1.00 87.25 102 PRO A C 1
ATOM 865 O O . PRO A 1 102 ? 10.878 -8.703 -15.834 1.00 87.25 102 PRO A O 1
ATOM 868 N N . ASP A 1 103 ? 9.900 -7.408 -17.375 1.00 87.88 103 ASP A N 1
ATOM 869 C CA . ASP A 1 103 ? 11.119 -6.663 -17.701 1.00 87.88 103 ASP A CA 1
ATOM 870 C C . ASP A 1 103 ? 11.409 -5.516 -16.721 1.00 87.88 103 ASP A C 1
ATOM 872 O O . ASP A 1 103 ? 12.473 -4.902 -16.784 1.00 87.88 103 ASP A O 1
ATOM 876 N N . PHE A 1 104 ? 10.496 -5.222 -15.784 1.00 87.06 104 PHE A N 1
ATOM 877 C CA . PHE A 1 104 ? 10.627 -4.067 -14.889 1.00 87.06 104 PHE A CA 1
ATOM 878 C C . PHE A 1 104 ? 11.925 -4.100 -14.083 1.00 87.06 104 PHE A C 1
ATOM 880 O O . PHE A 1 104 ? 12.576 -3.073 -13.922 1.00 87.06 104 PHE A O 1
ATOM 887 N N . ILE A 1 105 ? 12.320 -5.269 -13.577 1.00 85.31 105 ILE A N 1
ATOM 888 C CA . ILE A 1 105 ? 13.517 -5.394 -12.736 1.00 85.31 105 ILE A CA 1
ATOM 889 C C . ILE A 1 105 ? 14.786 -5.145 -13.551 1.00 85.31 105 ILE A C 1
ATOM 891 O O . ILE A 1 105 ? 15.703 -4.492 -13.050 1.00 85.31 105 ILE A O 1
ATOM 895 N N . ALA A 1 106 ? 14.837 -5.632 -14.793 1.00 87.69 106 ALA A N 1
ATOM 896 C CA . ALA A 1 106 ? 15.947 -5.362 -15.700 1.00 87.69 106 ALA A CA 1
ATOM 897 C C . ALA A 1 106 ? 16.023 -3.859 -16.011 1.00 87.69 106 ALA A C 1
ATOM 899 O O . ALA A 1 106 ? 17.027 -3.222 -15.690 1.00 87.69 106 ALA A O 1
ATOM 900 N N . ASN A 1 107 ? 14.915 -3.269 -16.467 1.00 87.88 107 ASN A N 1
ATOM 901 C CA . ASN A 1 107 ? 14.829 -1.843 -16.801 1.00 87.88 107 ASN A CA 1
ATOM 902 C C . ASN A 1 107 ? 15.165 -0.939 -15.600 1.00 87.88 107 ASN A C 1
ATOM 904 O O . ASN A 1 107 ? 15.855 0.071 -15.736 1.00 87.88 107 ASN A O 1
ATOM 908 N N . ALA A 1 108 ? 14.716 -1.310 -14.396 1.00 85.44 108 ALA A N 1
ATOM 909 C CA . ALA A 1 108 ? 15.017 -0.590 -13.161 1.00 85.44 108 ALA A CA 1
ATOM 910 C C . ALA A 1 108 ? 16.500 -0.646 -12.804 1.00 85.44 108 ALA A C 1
ATOM 912 O O . ALA A 1 108 ? 17.060 0.362 -12.373 1.00 85.44 108 ALA A O 1
ATOM 913 N N . ASN A 1 109 ? 17.145 -1.800 -12.971 1.00 85.00 109 ASN A N 1
ATOM 914 C CA . ASN A 1 109 ? 18.579 -1.921 -12.733 1.00 85.00 109 ASN A CA 1
ATOM 915 C C . ASN A 1 109 ? 19.393 -1.104 -13.738 1.00 85.00 109 ASN A C 1
ATOM 917 O O . ASN A 1 109 ? 20.334 -0.429 -13.315 1.00 85.00 109 ASN A O 1
ATOM 921 N N . ASP A 1 110 ? 19.010 -1.112 -15.015 1.00 85.81 110 ASP A N 1
ATOM 922 C CA . ASP A 1 110 ? 19.681 -0.334 -16.061 1.00 85.81 110 ASP A CA 1
ATOM 923 C C . ASP A 1 110 ? 19.573 1.168 -15.780 1.00 85.81 110 ASP A C 1
ATOM 925 O O . ASP A 1 110 ? 20.586 1.868 -15.723 1.00 85.81 110 ASP A O 1
ATOM 929 N N . PHE A 1 111 ? 18.371 1.648 -15.454 1.00 82.88 111 PHE A N 1
ATOM 930 C CA . PHE A 1 111 ? 18.152 3.043 -15.075 1.00 82.88 111 PHE A CA 1
ATOM 931 C C . PHE A 1 111 ? 18.929 3.454 -13.816 1.00 82.88 111 PHE A C 1
ATOM 933 O O . PHE A 1 111 ? 19.499 4.548 -13.753 1.00 82.88 111 PHE A O 1
ATOM 940 N N . LEU A 1 112 ? 18.981 2.590 -12.795 1.00 79.94 112 LEU A N 1
ATOM 941 C CA . LEU A 1 112 ? 19.762 2.850 -11.582 1.00 79.94 112 LEU A CA 1
ATOM 942 C C . LEU A 1 112 ? 21.270 2.857 -11.866 1.00 79.94 112 LEU A C 1
ATOM 94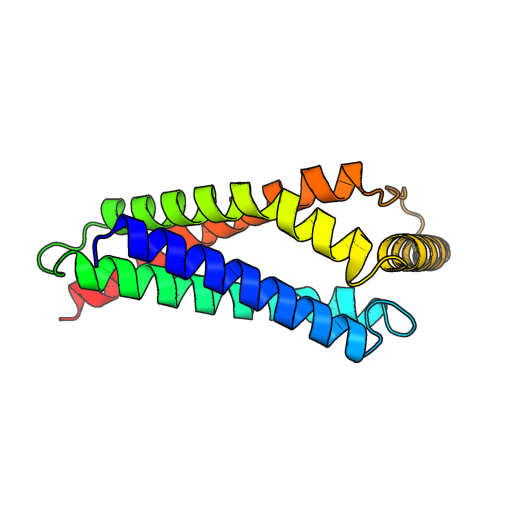4 O O . LEU A 1 112 ? 21.996 3.659 -11.275 1.00 79.94 112 LEU A O 1
ATOM 948 N N . ALA A 1 113 ? 21.753 1.991 -12.759 1.00 81.44 113 ALA A N 1
ATOM 949 C CA . ALA A 1 113 ? 23.152 1.956 -13.176 1.00 81.44 113 ALA A CA 1
ATOM 950 C C . ALA A 1 113 ? 23.540 3.206 -13.982 1.00 81.44 113 ALA A C 1
ATOM 952 O O . ALA A 1 113 ? 24.615 3.771 -13.760 1.00 81.44 113 ALA A O 1
ATOM 953 N N . GLU A 1 114 ? 22.654 3.681 -14.854 1.00 78.06 114 GLU A N 1
ATOM 954 C CA . GLU A 1 114 ? 22.846 4.924 -15.600 1.00 78.06 114 GLU A CA 1
ATOM 955 C C . GLU A 1 114 ? 22.821 6.143 -14.668 1.00 78.06 114 GLU A C 1
ATOM 957 O O . GLU A 1 114 ? 23.768 6.930 -14.648 1.00 78.06 114 GLU A O 1
ATOM 962 N N . SER A 1 115 ? 21.828 6.232 -13.780 1.00 71.88 115 SER A N 1
ATOM 963 C CA . SER A 1 115 ? 21.727 7.290 -12.759 1.00 71.88 115 SER A CA 1
ATOM 964 C C . SER A 1 115 ? 22.930 7.313 -11.800 1.00 71.88 115 SER A C 1
ATOM 966 O O . SER A 1 115 ? 23.347 8.369 -11.311 1.00 71.88 115 SER A O 1
ATOM 968 N N . LYS A 1 116 ? 23.541 6.152 -11.533 1.00 72.00 116 LYS A N 1
ATOM 969 C CA . LYS A 1 116 ? 24.767 6.021 -10.731 1.00 72.00 116 LYS A CA 1
ATOM 970 C C . LYS A 1 116 ? 25.979 6.652 -11.407 1.00 72.00 116 LYS A C 1
ATOM 972 O O . LYS A 1 116 ? 26.803 7.240 -10.701 1.00 72.00 116 LYS A O 1
ATOM 977 N N . LYS A 1 117 ? 26.087 6.573 -12.739 1.00 58.84 117 LYS A N 1
ATOM 978 C CA . LYS A 1 117 ? 27.174 7.219 -13.498 1.00 58.84 117 LYS A CA 1
ATOM 979 C C . LYS A 1 117 ? 27.234 8.726 -13.220 1.00 58.84 117 LYS A C 1
ATOM 981 O O . LYS A 1 117 ? 28.312 9.308 -13.263 1.00 58.84 117 LYS A O 1
ATOM 986 N N . TYR A 1 118 ? 26.097 9.316 -12.849 1.00 56.91 118 TYR A N 1
ATOM 987 C CA . TYR A 1 118 ? 25.964 10.725 -12.493 1.00 56.91 118 TYR A CA 1
ATOM 988 C C . TYR A 1 118 ? 26.044 11.024 -10.979 1.00 56.91 118 TYR A C 1
ATOM 990 O O . TYR A 1 118 ? 26.293 12.171 -10.623 1.00 56.91 118 TYR A O 1
ATOM 998 N N . SER A 1 119 ? 25.860 10.043 -10.077 1.00 59.94 119 SER A N 1
ATOM 999 C CA . SER A 1 119 ? 25.681 10.280 -8.621 1.00 59.94 119 SER A CA 1
ATOM 1000 C C . SER A 1 119 ? 26.650 9.547 -7.671 1.00 59.94 119 SER A C 1
ATOM 1002 O O . SER A 1 119 ? 26.645 9.814 -6.470 1.00 59.94 119 SER A O 1
ATOM 1004 N N . GLY A 1 120 ? 27.510 8.647 -8.166 1.00 52.88 120 GLY A N 1
ATOM 1005 C CA . GLY A 1 120 ? 28.688 8.148 -7.432 1.00 52.88 120 GLY A CA 1
ATOM 1006 C C . GLY A 1 120 ? 28.454 7.208 -6.232 1.00 52.88 120 GLY A C 1
ATOM 1007 O O . GLY A 1 120 ? 29.417 6.875 -5.542 1.00 52.88 120 GLY A O 1
ATOM 1008 N N . ASN A 1 121 ? 27.229 6.741 -5.956 1.00 55.66 121 ASN A N 1
ATOM 1009 C CA . ASN A 1 121 ? 26.935 5.897 -4.783 1.00 55.66 121 ASN A CA 1
ATOM 1010 C C . ASN A 1 121 ? 26.945 4.367 -5.060 1.00 55.66 121 ASN A C 1
ATOM 1012 O O . ASN A 1 121 ? 26.958 3.897 -6.202 1.00 55.66 121 ASN A O 1
ATOM 1016 N N . ARG A 1 122 ? 26.993 3.561 -3.983 1.00 49.91 122 ARG A N 1
ATOM 1017 C CA . ARG A 1 122 ? 27.037 2.083 -4.017 1.00 49.91 122 ARG A CA 1
ATOM 1018 C C . ARG A 1 122 ? 25.668 1.518 -4.427 1.00 49.91 122 ARG A C 1
ATOM 1020 O O . ARG A 1 122 ? 24.707 1.600 -3.671 1.00 49.91 122 ARG A O 1
ATOM 1027 N N . SER A 1 123 ? 25.600 0.899 -5.603 1.00 53.97 123 SER A N 1
ATOM 1028 C CA . SER A 1 123 ? 24.395 0.255 -6.139 1.00 53.97 123 SER A CA 1
ATOM 1029 C C . SER A 1 123 ? 24.021 -1.005 -5.358 1.00 53.97 123 SER A C 1
ATOM 1031 O O . SER A 1 123 ? 24.777 -1.978 -5.365 1.00 53.97 123 SER A O 1
ATOM 1033 N N . THR A 1 124 ? 22.831 -1.033 -4.759 1.00 60.59 124 THR A N 1
ATOM 1034 C CA . THR A 1 124 ? 22.150 -2.301 -4.472 1.00 60.59 124 THR A CA 1
ATOM 1035 C C . THR A 1 124 ? 21.400 -2.721 -5.728 1.00 60.59 124 THR A C 1
ATOM 1037 O O . THR A 1 124 ? 20.460 -2.029 -6.115 1.00 60.59 124 THR A O 1
ATOM 1040 N N . SER A 1 125 ? 21.809 -3.819 -6.362 1.00 69.06 125 SER A N 1
ATOM 1041 C CA . SER A 1 125 ? 21.042 -4.413 -7.458 1.00 69.06 125 SER A CA 1
ATOM 1042 C C . SER A 1 125 ? 19.671 -4.872 -6.958 1.00 69.06 125 SER A C 1
ATOM 1044 O O . SER A 1 125 ? 19.530 -5.422 -5.858 1.00 69.06 125 SER A O 1
ATOM 1046 N N . LEU A 1 126 ? 18.648 -4.614 -7.765 1.00 76.81 126 LEU A N 1
ATOM 1047 C CA . LEU A 1 126 ? 17.310 -5.144 -7.570 1.00 76.81 126 LEU A CA 1
ATOM 1048 C C . LEU A 1 126 ? 17.291 -6.587 -8.084 1.00 76.81 126 LEU A C 1
ATOM 1050 O O . LEU A 1 126 ? 17.764 -6.886 -9.175 1.00 76.81 126 LEU A O 1
ATOM 1054 N N . SER A 1 127 ? 16.757 -7.490 -7.272 1.00 81.50 127 SER A N 1
ATOM 1055 C CA . SER A 1 127 ? 16.520 -8.893 -7.609 1.00 81.50 127 SER A CA 1
ATOM 1056 C C . SER A 1 127 ? 15.164 -9.279 -7.039 1.00 81.50 127 SER A C 1
ATOM 1058 O O . SER A 1 127 ? 14.776 -8.741 -5.997 1.00 81.50 127 SER A O 1
ATOM 1060 N N . ASP A 1 128 ? 14.484 -10.245 -7.656 1.00 75.12 128 ASP A N 1
ATOM 1061 C CA . ASP A 1 128 ? 13.218 -10.796 -7.160 1.00 75.12 128 ASP A CA 1
ATOM 1062 C C . ASP A 1 128 ? 13.275 -11.100 -5.666 1.00 75.12 128 ASP A C 1
ATOM 1064 O O . ASP A 1 128 ? 12.429 -10.656 -4.898 1.00 75.12 128 ASP A O 1
ATOM 1068 N N . LYS A 1 129 ? 14.337 -11.778 -5.214 1.00 80.19 129 LYS A N 1
ATOM 1069 C CA . LYS A 1 129 ? 14.513 -12.147 -3.800 1.00 80.19 129 LYS A CA 1
ATOM 1070 C C . LYS A 1 129 ? 14.586 -10.922 -2.889 1.00 80.19 129 LYS A C 1
ATOM 1072 O O . LYS A 1 129 ? 14.047 -10.926 -1.784 1.00 80.19 129 LYS A O 1
ATOM 1077 N N . VAL A 1 130 ? 15.251 -9.866 -3.351 1.00 80.94 130 VAL A N 1
ATOM 1078 C CA . VAL A 1 130 ? 15.395 -8.610 -2.609 1.00 80.94 130 VAL A CA 1
ATOM 1079 C C . VAL A 1 130 ? 14.062 -7.864 -2.556 1.00 80.94 130 VAL A C 1
ATOM 1081 O O . VAL A 1 130 ? 13.701 -7.338 -1.506 1.00 80.94 130 VAL A O 1
ATOM 1084 N N . LEU A 1 131 ? 13.302 -7.842 -3.650 1.00 82.62 131 LEU A N 1
ATOM 1085 C CA . LEU A 1 131 ? 12.003 -7.171 -3.715 1.00 82.62 131 LEU A CA 1
ATOM 1086 C C . LEU A 1 131 ? 10.932 -7.917 -2.909 1.00 82.62 131 LEU A C 1
ATOM 1088 O O . LEU A 1 131 ? 10.230 -7.295 -2.112 1.00 82.62 131 LEU A O 1
ATOM 1092 N N . LEU A 1 132 ? 10.868 -9.244 -3.044 1.00 82.31 132 LEU A N 1
ATOM 1093 C CA . LEU A 1 132 ? 9.942 -10.122 -2.319 1.00 82.31 132 LEU A CA 1
ATOM 1094 C C . LEU A 1 132 ? 10.168 -10.117 -0.807 1.00 82.31 132 LEU A C 1
ATOM 1096 O O . LEU A 1 132 ? 9.250 -10.426 -0.057 1.00 82.31 132 LEU A O 1
ATOM 1100 N N . THR A 1 133 ? 11.365 -9.759 -0.347 1.00 81.19 133 THR A N 1
ATOM 1101 C CA . THR A 1 133 ? 11.649 -9.606 1.083 1.00 81.19 133 THR A CA 1
ATOM 1102 C C . THR A 1 133 ? 11.431 -8.169 1.538 1.00 81.19 133 THR A C 1
ATOM 1104 O O . THR A 1 133 ? 10.682 -7.938 2.481 1.00 81.19 133 THR A O 1
ATOM 1107 N N . ARG A 1 134 ? 12.018 -7.174 0.862 1.00 85.69 134 ARG A N 1
ATOM 1108 C CA . ARG A 1 134 ? 11.993 -5.773 1.321 1.00 85.69 134 ARG A CA 1
ATOM 1109 C C . ARG A 1 134 ? 10.632 -5.102 1.192 1.00 85.69 134 ARG A C 1
ATOM 1111 O O . ARG A 1 134 ? 10.249 -4.362 2.095 1.00 85.69 134 ARG A O 1
ATOM 1118 N N . ILE A 1 135 ? 9.914 -5.319 0.090 1.00 86.00 135 ILE A N 1
ATOM 1119 C CA . ILE A 1 135 ? 8.648 -4.616 -0.148 1.00 86.00 135 ILE A CA 1
ATOM 1120 C C . ILE A 1 135 ? 7.605 -4.987 0.916 1.00 86.00 135 ILE A C 1
ATOM 1122 O O . ILE A 1 135 ? 7.042 -4.063 1.505 1.00 86.00 135 ILE A O 1
ATOM 1126 N N . PRO A 1 136 ? 7.376 -6.271 1.257 1.00 87.38 136 PRO A N 1
ATOM 1127 C CA . PRO A 1 136 ? 6.458 -6.615 2.341 1.00 87.38 136 PRO A CA 1
ATOM 1128 C C . PRO A 1 136 ? 6.808 -5.935 3.670 1.00 87.38 136 PRO A C 1
ATOM 1130 O O . PRO A 1 136 ? 5.909 -5.420 4.329 1.00 87.38 136 PRO A O 1
ATOM 1133 N N . PHE A 1 137 ? 8.095 -5.827 4.032 1.00 88.94 137 PHE A N 1
ATOM 1134 C CA . PHE A 1 137 ? 8.508 -5.082 5.231 1.00 88.94 137 PHE A CA 1
ATOM 1135 C C . PHE A 1 137 ? 8.137 -3.596 5.168 1.00 88.94 137 PHE A C 1
ATOM 1137 O O . PHE A 1 137 ? 7.651 -3.050 6.158 1.00 88.94 137 PHE A O 1
ATOM 1144 N N . ILE A 1 138 ? 8.308 -2.946 4.013 1.00 88.25 138 ILE A N 1
ATOM 1145 C CA . ILE A 1 138 ? 7.889 -1.548 3.822 1.00 88.25 138 ILE A CA 1
ATOM 1146 C C . ILE A 1 138 ? 6.373 -1.414 4.013 1.00 88.25 138 ILE A C 1
ATOM 1148 O O . ILE A 1 138 ? 5.928 -0.501 4.706 1.00 88.25 138 ILE A O 1
ATOM 1152 N N . PHE A 1 139 ? 5.579 -2.339 3.467 1.00 88.38 139 PHE A N 1
ATOM 1153 C CA . PHE A 1 139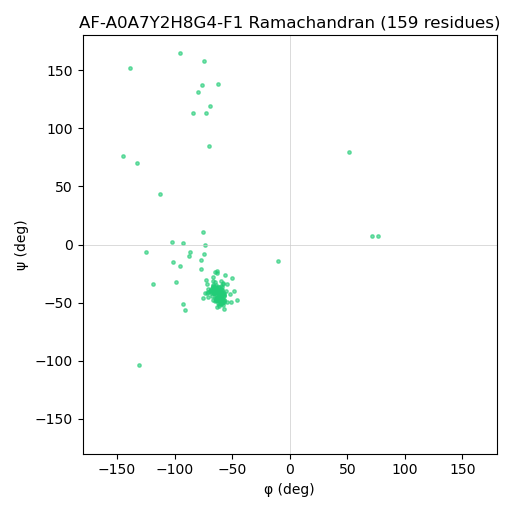 ? 4.124 -2.337 3.647 1.00 88.38 139 PHE A CA 1
ATOM 1154 C C . PHE A 1 139 ? 3.698 -2.603 5.093 1.00 88.38 139 PHE A C 1
ATOM 1156 O O . PHE A 1 139 ? 2.727 -2.001 5.544 1.00 88.38 139 PHE A O 1
ATOM 1163 N N . ILE A 1 140 ? 4.426 -3.439 5.842 1.00 92.12 140 ILE A N 1
ATOM 1164 C CA . ILE A 1 140 ? 4.184 -3.628 7.280 1.00 92.12 140 ILE A CA 1
ATOM 1165 C C . ILE A 1 140 ? 4.398 -2.308 8.021 1.00 92.12 140 ILE A C 1
ATOM 1167 O O . ILE A 1 140 ? 3.511 -1.867 8.750 1.00 92.12 140 ILE A O 1
ATOM 1171 N N . ILE A 1 141 ? 5.540 -1.646 7.807 1.00 93.00 141 ILE A N 1
ATOM 1172 C CA . ILE A 1 141 ? 5.844 -0.356 8.444 1.00 93.00 141 ILE A CA 1
ATOM 1173 C C . ILE A 1 141 ? 4.773 0.676 8.075 1.00 93.00 141 ILE A C 1
ATOM 1175 O O . ILE A 1 141 ? 4.224 1.342 8.953 1.00 93.00 141 ILE A O 1
ATOM 1179 N N . TRP A 1 142 ? 4.420 0.766 6.791 1.00 91.38 142 TRP A N 1
ATOM 1180 C CA . TRP A 1 142 ? 3.391 1.684 6.307 1.00 91.38 142 TRP A CA 1
ATOM 1181 C C . TRP A 1 142 ? 2.015 1.394 6.915 1.00 91.38 142 TRP A C 1
ATOM 1183 O O . TRP A 1 142 ? 1.306 2.313 7.322 1.00 91.38 142 TRP A O 1
ATOM 1193 N N . GLY A 1 143 ? 1.643 0.120 7.036 1.00 91.25 143 GLY A N 1
ATOM 1194 C CA . GLY A 1 143 ? 0.398 -0.306 7.670 1.00 91.25 143 GLY A CA 1
ATOM 1195 C C . GLY A 1 143 ? 0.353 0.028 9.160 1.00 91.25 143 GLY A C 1
ATOM 1196 O O . GLY A 1 143 ? -0.663 0.526 9.644 1.00 91.25 143 GLY A O 1
ATOM 1197 N N . VAL A 1 144 ? 1.463 -0.136 9.885 1.00 93.75 144 VAL A N 1
ATOM 1198 C CA . VAL A 1 144 ? 1.573 0.265 11.300 1.00 93.75 144 VAL A CA 1
ATOM 1199 C C . VAL A 1 144 ? 1.417 1.780 11.456 1.00 93.75 144 VAL A C 1
ATOM 1201 O O . VAL A 1 144 ? 0.639 2.226 12.302 1.00 93.75 144 VAL A O 1
ATOM 1204 N N . ILE A 1 145 ? 2.095 2.572 10.616 1.00 93.69 145 ILE A N 1
ATOM 1205 C CA . ILE A 1 145 ? 1.971 4.039 10.616 1.00 93.69 145 ILE A CA 1
ATOM 1206 C C . ILE A 1 145 ? 0.515 4.439 10.346 1.00 93.69 145 ILE A C 1
ATOM 1208 O O . ILE A 1 145 ? -0.064 5.193 11.130 1.00 93.69 145 ILE A O 1
ATOM 1212 N N . ASN A 1 146 ? -0.111 3.894 9.301 1.00 91.75 146 ASN A N 1
ATOM 1213 C CA . ASN A 1 146 ? -1.510 4.189 8.989 1.00 91.75 146 ASN A CA 1
ATOM 1214 C C . ASN A 1 146 ? -2.451 3.774 10.124 1.00 91.75 146 ASN A C 1
ATOM 1216 O O . ASN A 1 146 ? -3.343 4.536 10.485 1.00 91.75 146 ASN A O 1
ATOM 1220 N N . SER A 1 147 ? -2.224 2.622 10.754 1.00 91.25 147 SER A N 1
ATOM 1221 C CA . SER A 1 147 ? -3.011 2.166 11.907 1.00 91.25 147 SER A CA 1
ATOM 1222 C C . SER A 1 147 ? -2.932 3.151 13.077 1.00 91.25 147 SER A C 1
ATOM 1224 O O . SER A 1 147 ? -3.952 3.471 13.696 1.00 91.25 147 SER A O 1
ATOM 1226 N N . ALA A 1 148 ? -1.737 3.679 13.357 1.00 92.00 148 ALA A N 1
ATOM 1227 C CA . ALA A 1 148 ? -1.540 4.700 14.378 1.00 92.00 148 ALA A CA 1
ATOM 1228 C C . ALA A 1 148 ? -2.262 6.004 14.009 1.00 92.00 148 ALA A C 1
ATOM 1230 O O . ALA A 1 148 ? -3.029 6.516 14.826 1.00 92.00 148 ALA A O 1
ATOM 1231 N N . ILE A 1 149 ? -2.083 6.498 12.777 1.00 90.25 149 ILE A N 1
ATOM 1232 C CA . ILE A 1 149 ? -2.758 7.704 12.267 1.00 90.25 149 ILE A CA 1
ATOM 1233 C C . ILE A 1 149 ? -4.278 7.569 12.420 1.00 90.25 149 ILE A C 1
ATOM 1235 O O . ILE A 1 149 ? -4.915 8.442 13.013 1.00 90.25 149 ILE A O 1
ATOM 1239 N N . MET A 1 150 ? -4.860 6.449 11.982 1.00 87.44 150 MET A N 1
ATOM 1240 C CA . MET A 1 150 ? -6.306 6.227 12.070 1.00 87.44 150 MET A CA 1
ATOM 1241 C C . MET A 1 150 ? -6.798 6.187 13.513 1.00 87.44 150 MET A C 1
ATOM 1243 O O . MET A 1 150 ? -7.836 6.771 13.818 1.00 87.44 150 MET A O 1
ATOM 1247 N N . SER A 1 151 ? -6.040 5.584 14.429 1.00 86.75 151 SER A N 1
ATOM 1248 C CA . SER A 1 151 ? -6.384 5.597 15.856 1.00 86.75 151 SER A CA 1
ATOM 1249 C C . SER A 1 151 ? -6.506 7.023 16.420 1.00 86.75 151 SER A C 1
ATOM 1251 O O . SER A 1 151 ? -7.346 7.279 17.287 1.00 86.75 151 SER A O 1
ATOM 1253 N N . PHE A 1 152 ? -5.716 7.981 15.923 1.00 85.19 152 PHE A N 1
ATOM 1254 C CA . PHE A 1 152 ? -5.870 9.392 16.288 1.00 85.19 152 PHE A CA 1
ATOM 1255 C C . PHE A 1 152 ? -7.069 10.052 15.602 1.00 85.19 152 PHE A C 1
ATOM 1257 O O . PHE A 1 152 ? -7.849 10.706 16.295 1.00 85.19 152 PHE A O 1
ATOM 1264 N N . VAL A 1 153 ? -7.245 9.850 14.292 1.00 85.06 153 VAL A N 1
ATOM 1265 C CA . VAL A 1 153 ? -8.344 10.444 13.504 1.00 85.06 153 VAL A CA 1
ATOM 1266 C C . VAL A 1 153 ? -9.710 10.041 14.065 1.00 85.06 153 VAL A C 1
ATOM 1268 O O . VAL A 1 153 ? -10.518 10.896 14.421 1.00 85.06 153 VAL A O 1
ATOM 1271 N N . PHE A 1 154 ? -9.938 8.743 14.253 1.00 79.38 154 PHE A N 1
ATOM 1272 C CA . PHE A 1 154 ? -11.210 8.216 14.749 1.00 79.38 154 PHE A CA 1
ATOM 1273 C C . PHE A 1 154 ? -11.514 8.618 16.199 1.00 79.38 154 PHE A C 1
ATOM 1275 O O . PHE A 1 154 ? -12.675 8.768 16.582 1.00 79.38 154 PHE A O 1
ATOM 1282 N N . LYS A 1 155 ? -10.480 8.851 17.020 1.00 71.75 155 LYS A N 1
ATOM 1283 C CA . LYS A 1 155 ? -10.668 9.380 18.378 1.00 71.75 155 LYS A CA 1
ATOM 1284 C C . LYS A 1 155 ? -11.238 10.798 18.356 1.00 71.75 155 LYS A C 1
ATOM 1286 O O . LYS A 1 155 ? -12.061 11.118 19.206 1.00 71.75 155 LYS A O 1
ATOM 1291 N N . ILE A 1 156 ? -10.787 11.632 17.417 1.00 59.78 156 ILE A N 1
ATOM 1292 C CA . ILE A 1 156 ? -11.263 13.016 17.271 1.00 59.78 156 ILE A CA 1
ATOM 1293 C C . ILE A 1 156 ? -12.741 13.024 16.866 1.00 59.78 156 ILE A C 1
ATOM 1295 O O . ILE A 1 156 ? -13.517 13.798 17.425 1.00 59.78 156 ILE A O 1
ATOM 1299 N N . GLU A 1 157 ? -13.141 12.142 15.948 1.00 60.84 157 GLU A N 1
ATOM 1300 C CA . GLU A 1 157 ? -14.543 12.003 15.532 1.00 60.84 157 GLU A CA 1
ATOM 1301 C C . GLU A 1 157 ? -15.445 11.583 16.699 1.00 60.84 157 GLU A C 1
ATOM 1303 O O . GLU A 1 157 ? -16.482 12.202 16.918 1.00 60.84 157 GLU A O 1
ATOM 1308 N N . SER A 1 158 ? -15.012 10.615 17.515 1.00 59.56 158 SER A N 1
ATOM 1309 C CA . SER A 1 158 ? -15.770 10.183 18.699 1.00 59.56 158 SER A CA 1
ATOM 1310 C C . SER A 1 158 ? -15.912 11.264 19.777 1.00 59.56 158 SER A C 1
ATOM 1312 O O . SER A 1 158 ? -16.814 11.156 20.596 1.00 59.56 158 SER A O 1
ATOM 1314 N N . THR A 1 159 ? -15.022 12.261 19.834 1.00 58.53 159 THR A N 1
ATOM 1315 C CA . THR A 1 159 ? -15.131 13.385 20.787 1.00 58.53 159 THR A CA 1
ATOM 1316 C C . THR A 1 159 ? -15.974 14.552 20.271 1.00 58.53 159 THR A C 1
ATOM 1318 O O . THR A 1 159 ? -16.221 15.488 21.024 1.00 58.53 159 THR A O 1
ATOM 1321 N N . ARG A 1 160 ? -16.354 14.542 18.986 1.00 57.53 160 ARG A N 1
ATOM 1322 C CA . ARG A 1 160 ? -17.103 15.626 18.329 1.00 57.53 160 ARG A CA 1
ATOM 1323 C C . ARG A 1 160 ? -18.601 15.345 1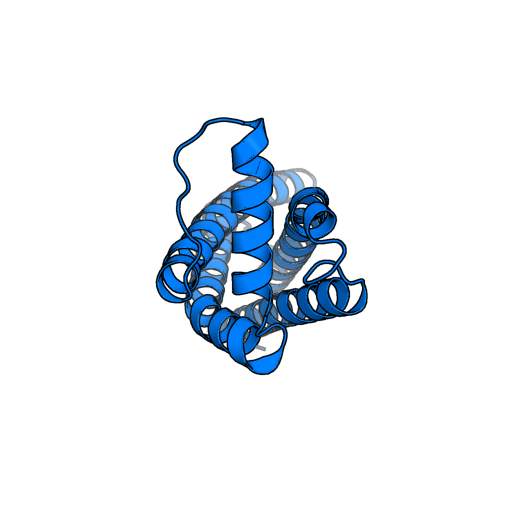8.165 1.00 57.53 160 ARG A C 1
ATOM 1325 O O . ARG A 1 160 ? -19.320 16.285 17.841 1.00 57.53 160 ARG A O 1
ATOM 1332 N N . GLY A 1 161 ? -19.037 14.096 18.324 1.00 49.34 161 GLY A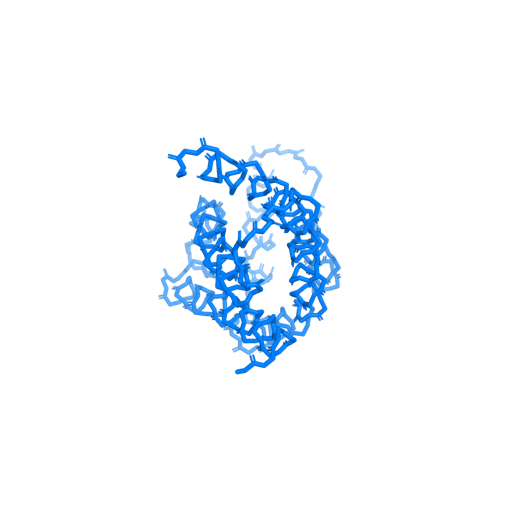 N 1
ATOM 1333 C CA . GLY A 1 161 ? -20.448 13.687 18.309 1.00 49.34 161 GLY A CA 1
ATOM 1334 C C . GLY A 1 161 ? -20.968 13.445 19.713 1.00 49.34 161 GLY A C 1
ATOM 1335 O O . GLY A 1 161 ? -22.172 13.695 19.917 1.00 49.34 161 GLY A O 1
#